Protein AF-A0A6I6S563-F1 (afdb_monomer_lite)

Structure (mmCIF, N/CA/C/O backbone):
data_AF-A0A6I6S563-F1
#
_entry.id   AF-A0A6I6S563-F1
#
loop_
_atom_site.group_PDB
_atom_site.id
_atom_site.type_symbol
_atom_site.label_atom_id
_atom_site.label_alt_id
_atom_site.label_comp_id
_atom_site.label_asym_id
_atom_site.label_entity_id
_atom_site.label_seq_id
_atom_site.pdbx_PDB_ins_code
_atom_site.Cartn_x
_atom_site.Cartn_y
_atom_site.Cartn_z
_atom_site.occupancy
_atom_site.B_iso_or_equiv
_atom_site.auth_seq_id
_atom_site.auth_comp_id
_atom_site.auth_asym_id
_atom_site.auth_atom_id
_atom_site.pdbx_PDB_model_num
ATOM 1 N N . MET A 1 1 ? -3.471 -9.123 -10.150 1.00 72.50 1 MET A N 1
ATOM 2 C CA . MET A 1 1 ? -2.716 -8.516 -9.034 1.00 72.50 1 MET A CA 1
ATOM 3 C C . MET A 1 1 ? -1.828 -9.600 -8.449 1.00 72.50 1 MET A C 1
ATOM 5 O O . MET A 1 1 ? -2.396 -10.648 -8.137 1.00 72.50 1 MET A O 1
ATOM 9 N N . PRO A 1 2 ? -0.505 -9.374 -8.362 1.00 87.56 2 PRO A N 1
ATOM 10 C CA . PRO A 1 2 ? 0.449 -10.317 -7.776 1.00 87.56 2 PRO A CA 1
ATOM 11 C C . PRO A 1 2 ? 0.081 -10.730 -6.347 1.00 87.56 2 PRO A C 1
ATOM 13 O O . PRO A 1 2 ? -0.573 -9.969 -5.623 1.00 87.56 2 PRO A O 1
ATOM 16 N N . ASP A 1 3 ? 0.487 -11.932 -5.936 1.00 89.25 3 ASP A N 1
ATOM 17 C CA . ASP A 1 3 ? 0.096 -12.500 -4.641 1.00 89.25 3 ASP A CA 1
ATOM 18 C C . ASP A 1 3 ? 0.677 -11.725 -3.449 1.00 89.25 3 ASP A C 1
ATOM 20 O O . ASP A 1 3 ? -0.015 -11.582 -2.439 1.00 89.25 3 ASP A O 1
ATOM 24 N N . TYR A 1 4 ? 1.876 -11.146 -3.568 1.00 90.19 4 TYR A N 1
ATOM 25 C CA . TYR A 1 4 ? 2.466 -10.299 -2.524 1.00 90.19 4 TYR A CA 1
ATOM 26 C C . TYR A 1 4 ? 1.609 -9.051 -2.233 1.00 90.19 4 TYR A C 1
ATOM 28 O O . TYR A 1 4 ? 1.333 -8.743 -1.074 1.00 90.19 4 TYR A O 1
ATOM 36 N N . LEU A 1 5 ? 1.064 -8.390 -3.264 1.00 91.56 5 LEU A N 1
ATOM 37 C CA . LEU A 1 5 ? 0.137 -7.260 -3.090 1.00 91.56 5 LEU A CA 1
ATOM 38 C C . LEU A 1 5 ? -1.215 -7.704 -2.533 1.00 91.56 5 LEU A C 1
ATOM 40 O O . LEU A 1 5 ? -1.842 -6.971 -1.769 1.00 91.56 5 LEU A O 1
ATOM 44 N N . ARG A 1 6 ? -1.678 -8.910 -2.887 1.00 92.12 6 ARG A N 1
ATOM 45 C CA . ARG A 1 6 ? -2.908 -9.471 -2.311 1.00 92.12 6 ARG A CA 1
ATOM 46 C C . ARG A 1 6 ? -2.748 -9.713 -0.816 1.00 92.12 6 ARG A C 1
ATOM 48 O O . ARG A 1 6 ? -3.638 -9.335 -0.060 1.00 92.12 6 ARG A O 1
ATOM 55 N N . LYS A 1 7 ? -1.629 -10.309 -0.396 1.00 92.38 7 LYS A N 1
ATOM 56 C CA . LYS A 1 7 ? -1.312 -10.542 1.019 1.00 92.38 7 LYS A CA 1
ATOM 57 C C . LYS A 1 7 ? -1.230 -9.222 1.785 1.00 92.38 7 LYS A C 1
ATOM 59 O O . LYS A 1 7 ? -1.939 -9.077 2.777 1.00 92.38 7 LYS A O 1
ATOM 64 N N . ALA A 1 8 ? -0.475 -8.247 1.275 1.00 91.81 8 ALA A N 1
ATOM 65 C CA . ALA A 1 8 ? -0.356 -6.925 1.892 1.00 91.81 8 ALA A CA 1
ATOM 66 C C . ALA A 1 8 ? -1.716 -6.217 2.022 1.00 91.81 8 ALA A C 1
ATOM 68 O O . ALA A 1 8 ? -2.034 -5.667 3.072 1.00 91.81 8 ALA A O 1
ATOM 69 N N . PHE A 1 9 ? -2.569 -6.288 0.992 1.00 92.44 9 PHE A N 1
ATOM 70 C CA . PHE A 1 9 ? -3.919 -5.725 1.058 1.00 92.44 9 PHE A CA 1
ATOM 71 C C . PHE A 1 9 ? -4.778 -6.393 2.138 1.00 92.44 9 PHE A C 1
ATOM 73 O O . PHE A 1 9 ? -5.422 -5.699 2.919 1.00 92.44 9 PHE A O 1
ATOM 80 N N . VAL A 1 10 ? -4.785 -7.727 2.205 1.00 92.25 10 VAL A N 1
ATOM 81 C CA . VAL A 1 10 ? -5.568 -8.472 3.208 1.00 92.25 10 VAL A CA 1
ATOM 82 C C . VAL A 1 10 ? -5.074 -8.197 4.630 1.00 92.25 10 VAL A C 1
ATOM 84 O O . VAL A 1 10 ? -5.887 -8.158 5.548 1.00 92.25 10 VAL A O 1
ATOM 87 N N . GLN A 1 11 ? -3.771 -7.981 4.817 1.00 89.38 11 GLN A N 1
ATOM 88 C CA . GLN A 1 11 ? -3.201 -7.586 6.108 1.00 89.38 11 GLN A CA 1
ATOM 89 C C . GLN A 1 11 ? -3.592 -6.156 6.499 1.00 89.38 11 GLN A C 1
ATOM 91 O O . GLN A 1 11 ? -3.906 -5.907 7.658 1.00 89.38 11 GLN A O 1
ATOM 96 N N . ALA A 1 12 ? -3.597 -5.229 5.538 1.00 90.19 12 ALA A N 1
ATOM 97 C CA . ALA A 1 12 ? -3.845 -3.818 5.804 1.00 90.19 12 ALA A CA 1
ATOM 98 C C . ALA A 1 12 ? -5.336 -3.476 5.969 1.00 90.19 12 ALA A C 1
ATOM 100 O O . ALA A 1 12 ? -5.669 -2.509 6.661 1.00 90.19 12 ALA A O 1
ATOM 101 N N . VAL A 1 13 ? -6.229 -4.205 5.285 1.00 91.94 13 VAL A N 1
ATOM 102 C CA . VAL A 1 13 ? -7.637 -3.812 5.129 1.00 91.94 13 VAL A CA 1
ATOM 103 C C . VAL A 1 13 ? -8.350 -3.682 6.485 1.00 91.94 13 VAL A C 1
ATOM 105 O O . VAL A 1 13 ? -8.275 -4.588 7.320 1.00 91.94 13 VAL A O 1
ATOM 108 N N . PRO A 1 14 ? -9.103 -2.589 6.722 1.00 90.81 14 PRO A N 1
ATOM 109 C CA . PRO A 1 14 ? -9.924 -2.473 7.913 1.00 90.81 14 PRO A CA 1
ATOM 110 C C . PRO A 1 14 ? -10.972 -3.588 7.953 1.00 90.81 14 PRO A C 1
ATOM 112 O O . PRO A 1 14 ? -11.545 -3.967 6.928 1.00 90.81 14 PRO A O 1
ATOM 115 N N . LYS A 1 15 ? -11.320 -4.051 9.160 1.00 88.25 15 LYS A N 1
ATOM 116 C CA . LYS A 1 15 ? -12.374 -5.069 9.360 1.00 88.25 15 LYS A CA 1
ATOM 117 C C . LYS A 1 15 ? -13.719 -4.667 8.746 1.00 88.25 15 LYS A C 1
ATOM 119 O O . LYS A 1 15 ? -14.533 -5.529 8.423 1.00 88.25 15 LYS A O 1
ATOM 124 N N . ARG A 1 16 ? -13.979 -3.362 8.636 1.00 87.94 16 ARG A N 1
ATOM 125 C CA . ARG A 1 16 ? -15.183 -2.791 8.026 1.00 87.94 16 ARG A CA 1
ATOM 126 C C . ARG A 1 16 ? -14.792 -1.678 7.066 1.00 87.94 16 ARG A C 1
ATOM 128 O O . ARG A 1 16 ? -14.909 -0.507 7.401 1.00 87.94 16 ARG A O 1
ATOM 135 N N . MET A 1 17 ? -14.342 -2.064 5.877 1.00 93.19 17 MET A N 1
ATOM 136 C CA . MET A 1 17 ? -14.034 -1.099 4.830 1.00 93.19 17 MET A CA 1
ATOM 137 C C . MET A 1 17 ? -15.309 -0.633 4.118 1.00 93.19 17 MET A C 1
ATOM 139 O O . MET A 1 17 ? -16.064 -1.457 3.591 1.00 93.19 17 MET A O 1
ATOM 143 N N . SER A 1 18 ? -15.560 0.677 4.065 1.00 94.75 18 SER A N 1
ATOM 144 C CA . SER A 1 18 ? -16.710 1.200 3.322 1.00 94.75 18 SER A CA 1
ATOM 145 C C . SER A 1 18 ? -16.481 1.160 1.809 1.00 94.75 18 SER A C 1
ATOM 147 O O . SER A 1 18 ? -15.354 1.140 1.304 1.00 94.75 18 SER A O 1
ATOM 149 N N . LYS A 1 19 ? -17.579 1.219 1.042 1.00 94.38 19 LYS A N 1
ATOM 150 C CA . LYS A 1 19 ? -17.512 1.345 -0.423 1.00 94.38 19 LYS A CA 1
ATOM 151 C C . LYS A 1 19 ? -16.738 2.600 -0.846 1.00 94.38 19 LYS A C 1
ATOM 153 O O . LYS A 1 19 ? -16.016 2.544 -1.836 1.00 94.38 19 LYS A O 1
ATOM 158 N N . ARG A 1 20 ? -16.873 3.708 -0.103 1.00 93.69 20 ARG A N 1
ATOM 159 C CA . ARG A 1 20 ? -16.161 4.966 -0.380 1.00 93.69 20 ARG A CA 1
ATOM 160 C C . ARG A 1 20 ? -14.655 4.778 -0.222 1.00 93.69 20 ARG A C 1
ATOM 162 O O . ARG A 1 20 ? -13.928 5.065 -1.164 1.00 93.69 20 ARG A O 1
ATOM 169 N N . THR A 1 21 ? -14.207 4.208 0.892 1.00 94.25 21 THR A N 1
ATOM 170 C CA . THR A 1 21 ? -12.785 3.915 1.140 1.00 94.25 21 THR A CA 1
ATOM 171 C C . THR A 1 21 ? -12.208 2.983 0.081 1.00 94.25 21 THR A C 1
ATOM 173 O O . THR A 1 21 ? -11.125 3.231 -0.440 1.00 94.25 21 THR A O 1
ATOM 176 N N . GLY A 1 22 ? -12.965 1.964 -0.340 1.00 93.00 22 GLY A N 1
ATOM 177 C CA . GLY A 1 22 ? -12.555 1.091 -1.442 1.00 93.00 22 GLY A CA 1
ATOM 178 C C . GLY A 1 22 ? -12.409 1.815 -2.790 1.00 93.00 22 GLY A C 1
ATOM 179 O O . GLY A 1 22 ? -11.528 1.470 -3.580 1.00 93.00 22 GLY A O 1
ATOM 180 N N . VAL A 1 23 ? -13.249 2.820 -3.068 1.00 93.69 23 VAL A N 1
ATOM 181 C CA . VAL A 1 23 ? -13.133 3.667 -4.269 1.00 93.69 23 VAL A CA 1
ATOM 182 C C . VAL A 1 23 ? -11.915 4.583 -4.170 1.00 93.69 23 VAL A C 1
ATOM 184 O O . VAL A 1 23 ? -11.149 4.635 -5.129 1.00 93.69 23 VAL A O 1
ATOM 187 N N . LEU A 1 24 ? -11.703 5.229 -3.019 1.00 93.38 24 LEU A N 1
ATOM 188 C CA . LEU A 1 24 ? -10.536 6.080 -2.762 1.00 93.38 24 LEU A CA 1
ATOM 189 C C . LEU A 1 24 ? -9.232 5.296 -2.923 1.00 93.38 24 LEU A C 1
ATOM 191 O O . LEU A 1 24 ? -8.354 5.720 -3.668 1.00 93.38 24 LEU A O 1
ATOM 195 N N . LEU A 1 25 ? -9.142 4.104 -2.322 1.00 94.12 25 LEU A N 1
ATOM 196 C CA . LEU A 1 25 ? -7.976 3.233 -2.456 1.00 94.12 25 LEU A CA 1
ATOM 197 C C . LEU A 1 25 ? -7.719 2.893 -3.923 1.00 94.12 25 LEU A C 1
ATOM 199 O O . LEU A 1 25 ? -6.615 3.071 -4.423 1.00 94.12 25 LEU A O 1
ATOM 203 N N . ARG A 1 26 ? -8.744 2.428 -4.644 1.00 91.62 26 ARG A N 1
ATOM 204 C CA . ARG A 1 26 ? -8.593 2.063 -6.058 1.00 91.62 26 ARG A CA 1
ATOM 205 C C . ARG A 1 26 ? -8.183 3.255 -6.922 1.00 91.62 26 ARG A C 1
ATOM 207 O O . ARG A 1 26 ? -7.388 3.071 -7.839 1.00 91.62 26 ARG A O 1
ATOM 214 N N . GLY A 1 27 ? -8.747 4.433 -6.662 1.00 90.62 27 GLY A N 1
ATOM 215 C CA . GLY A 1 27 ? -8.388 5.674 -7.343 1.00 90.62 27 GLY A CA 1
ATOM 216 C C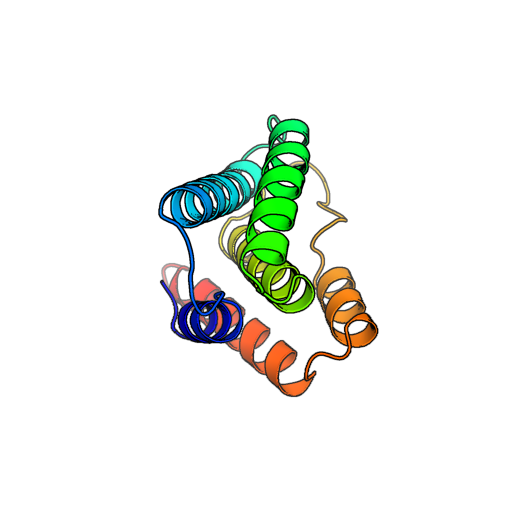 . GLY A 1 27 ? -6.923 6.018 -7.108 1.00 90.62 27 GLY A C 1
ATOM 217 O O . GLY A 1 27 ? -6.164 6.128 -8.066 1.00 90.62 27 GLY A O 1
ATOM 218 N N . HIS A 1 28 ? -6.508 6.053 -5.844 1.00 91.06 28 HIS A N 1
ATOM 219 C CA . HIS A 1 28 ? -5.138 6.364 -5.456 1.00 91.06 28 HIS A CA 1
ATOM 220 C C . HIS A 1 28 ? -4.120 5.370 -6.040 1.00 91.06 28 HIS A C 1
ATOM 222 O O . HIS A 1 28 ? -3.150 5.780 -6.669 1.00 91.06 28 HIS A O 1
ATOM 228 N N . LEU A 1 29 ? -4.373 4.058 -5.951 1.00 89.81 29 LEU A N 1
ATOM 229 C CA . LEU A 1 29 ? -3.473 3.049 -6.528 1.00 89.81 29 LEU A CA 1
ATOM 230 C C . LEU A 1 29 ? -3.334 3.173 -8.054 1.00 89.81 29 LEU A C 1
ATOM 232 O O . LEU A 1 29 ? -2.274 2.879 -8.598 1.00 89.81 29 LEU A O 1
ATOM 236 N N . ARG A 1 30 ? -4.388 3.604 -8.760 1.00 87.75 30 ARG A N 1
ATOM 237 C CA . ARG A 1 30 ? -4.308 3.876 -10.204 1.00 87.75 30 ARG A CA 1
ATOM 238 C C . ARG A 1 30 ? -3.504 5.132 -10.503 1.00 87.75 30 ARG A C 1
ATOM 240 O O . ARG A 1 30 ? -2.741 5.112 -11.462 1.00 87.75 30 ARG A O 1
ATOM 247 N N . LEU A 1 31 ? -3.667 6.181 -9.697 1.00 85.94 31 LEU A N 1
ATOM 248 C CA . LEU A 1 31 ? -2.888 7.408 -9.834 1.00 85.94 31 LEU A CA 1
ATOM 249 C C . LEU A 1 31 ? -1.393 7.127 -9.669 1.00 85.94 31 LEU A C 1
ATOM 251 O O . LEU A 1 31 ? -0.633 7.570 -10.512 1.00 85.94 31 LEU A O 1
ATOM 255 N N . LEU A 1 32 ? -0.988 6.297 -8.699 1.00 85.12 32 LEU A N 1
ATOM 256 C CA . LEU A 1 32 ? 0.419 5.894 -8.523 1.00 85.12 32 LEU A CA 1
ATOM 257 C C . LEU A 1 32 ? 1.012 5.201 -9.760 1.00 85.12 32 LEU A C 1
ATOM 259 O O . LEU A 1 32 ? 2.157 5.438 -10.132 1.00 85.12 32 LEU A O 1
ATOM 263 N N . VAL A 1 33 ? 0.233 4.331 -10.409 1.00 83.81 33 VAL A N 1
ATOM 264 C CA . VAL A 1 33 ? 0.668 3.642 -11.637 1.00 83.81 33 VAL A CA 1
ATOM 265 C C . VAL A 1 33 ? 0.704 4.596 -12.833 1.00 83.81 33 VAL A C 1
ATOM 267 O O . VAL A 1 33 ? 1.486 4.401 -13.758 1.00 83.81 33 VAL A O 1
ATOM 270 N N . TYR A 1 34 ? -0.157 5.613 -12.848 1.00 82.75 34 TYR A N 1
ATOM 271 C CA . TYR A 1 34 ? -0.159 6.629 -13.895 1.00 82.75 34 TYR A CA 1
ATOM 272 C C . TYR A 1 34 ? 0.997 7.619 -13.723 1.00 82.75 34 TYR A C 1
ATOM 274 O O . TYR A 1 34 ? 1.706 7.901 -14.686 1.00 82.75 34 TYR A O 1
ATOM 282 N N . SER A 1 35 ? 1.235 8.091 -12.498 1.00 77.25 35 SER A N 1
ATOM 283 C CA . SER A 1 35 ? 2.320 9.016 -12.171 1.00 77.25 35 SER A CA 1
ATOM 284 C C . SER A 1 35 ? 3.695 8.382 -12.370 1.00 77.25 35 SER A C 1
ATOM 286 O O . SER A 1 35 ? 4.639 9.076 -12.724 1.00 77.25 35 SER A O 1
ATOM 288 N N . SER A 1 36 ? 3.826 7.054 -12.255 1.00 74.25 36 SER A N 1
ATOM 289 C CA . SER A 1 36 ? 5.077 6.374 -12.626 1.00 74.25 36 SER A CA 1
ATOM 290 C C . SER A 1 36 ? 5.399 6.464 -14.127 1.00 74.25 36 SER A C 1
ATOM 292 O O . SER A 1 36 ? 6.502 6.120 -14.541 1.00 74.25 36 SER A O 1
ATOM 294 N N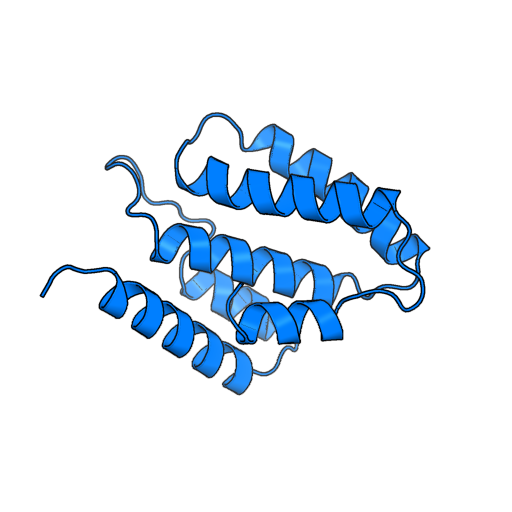 . ARG A 1 37 ? 4.450 6.927 -14.952 1.00 74.75 37 ARG A N 1
ATOM 295 C CA . ARG A 1 37 ? 4.590 7.103 -16.405 1.00 74.75 37 ARG A CA 1
ATOM 296 C C . ARG A 1 37 ? 4.554 8.573 -16.846 1.00 74.75 37 ARG A C 1
ATOM 298 O O . ARG A 1 37 ? 4.747 8.834 -18.031 1.00 74.75 37 ARG A O 1
ATOM 305 N N . SER A 1 38 ? 4.259 9.517 -15.946 1.00 66.94 38 SER A N 1
ATOM 306 C CA . SER A 1 38 ? 4.064 10.941 -16.258 1.00 66.94 38 SER A CA 1
ATOM 307 C C . SER A 1 38 ? 4.285 11.822 -15.022 1.00 66.94 38 SER A C 1
ATOM 309 O O . SER A 1 38 ? 3.739 11.548 -13.957 1.00 66.94 38 SER A O 1
ATOM 311 N N . THR A 1 39 ? 5.041 12.912 -15.172 1.00 61.88 39 THR A N 1
ATOM 312 C CA . THR A 1 39 ? 5.375 13.869 -14.100 1.00 61.88 39 THR A CA 1
ATOM 313 C C . THR A 1 39 ? 4.258 14.867 -13.764 1.00 61.88 39 THR A C 1
ATOM 315 O O . THR A 1 39 ? 4.364 15.589 -12.779 1.00 61.88 39 THR A O 1
ATOM 318 N N . ASP A 1 40 ? 3.163 14.891 -14.529 1.00 58.47 40 ASP A N 1
ATOM 319 C CA . ASP A 1 40 ? 2.168 15.978 -14.507 1.00 58.47 40 ASP A CA 1
ATOM 320 C C . ASP A 1 40 ? 1.180 15.943 -13.317 1.00 58.47 40 ASP A C 1
ATOM 322 O O . ASP A 1 40 ? 0.367 16.848 -13.167 1.00 58.47 40 ASP A O 1
ATOM 326 N N . SER A 1 41 ? 1.207 14.909 -12.461 1.00 58.44 41 SER A N 1
ATOM 327 C CA . SER A 1 41 ? 0.078 14.601 -11.554 1.00 58.44 41 SER A CA 1
ATOM 328 C C . SER A 1 41 ? 0.434 14.399 -10.072 1.00 58.44 41 SER A C 1
ATOM 330 O O . SER A 1 41 ? -0.361 13.824 -9.333 1.00 58.44 41 SER A O 1
ATOM 332 N N . LEU A 1 42 ? 1.608 14.835 -9.600 1.00 62.12 42 LEU A N 1
ATOM 333 C CA . LEU A 1 42 ? 2.057 14.545 -8.224 1.00 62.12 42 LEU A CA 1
ATOM 334 C C . LEU A 1 42 ? 1.209 15.225 -7.129 1.00 62.12 42 LEU A C 1
ATOM 336 O O . LEU A 1 42 ? 0.969 14.619 -6.087 1.00 62.12 42 LEU A O 1
ATOM 340 N N . LEU A 1 43 ? 0.692 16.434 -7.374 1.00 61.00 43 LEU A N 1
ATOM 341 C CA . LEU A 1 43 ? -0.123 17.170 -6.392 1.00 61.00 43 LEU A CA 1
ATOM 342 C C . LEU A 1 43 ? -1.467 16.477 -6.099 1.00 61.00 43 LEU A C 1
ATOM 344 O O . LEU A 1 43 ? -1.896 16.419 -4.948 1.00 61.00 43 LEU A O 1
ATOM 348 N N . ASP A 1 44 ? -2.082 15.861 -7.112 1.00 71.31 44 ASP A N 1
ATOM 349 C CA . ASP A 1 44 ? -3.346 15.127 -6.956 1.00 71.31 44 ASP A CA 1
ATOM 350 C C . ASP A 1 44 ? -3.171 13.825 -6.151 1.00 71.31 44 ASP A C 1
ATOM 352 O O . ASP A 1 44 ? -4.119 13.311 -5.550 1.00 71.31 44 ASP A O 1
ATOM 356 N N . VAL A 1 45 ? -1.954 13.266 -6.128 1.00 77.50 45 VAL A N 1
ATOM 357 C CA . VAL A 1 45 ? -1.642 12.009 -5.431 1.00 77.50 45 VAL A CA 1
ATOM 358 C C . VAL A 1 45 ? -1.614 12.215 -3.917 1.00 77.50 45 VAL A C 1
ATOM 360 O O . VAL A 1 45 ? -2.156 11.379 -3.187 1.00 77.50 45 VAL A O 1
ATOM 363 N N . GLU A 1 46 ? -1.019 13.311 -3.440 1.00 81.06 46 GLU A N 1
ATOM 364 C CA . GLU A 1 46 ? -0.902 13.604 -2.007 1.00 81.06 46 GLU A C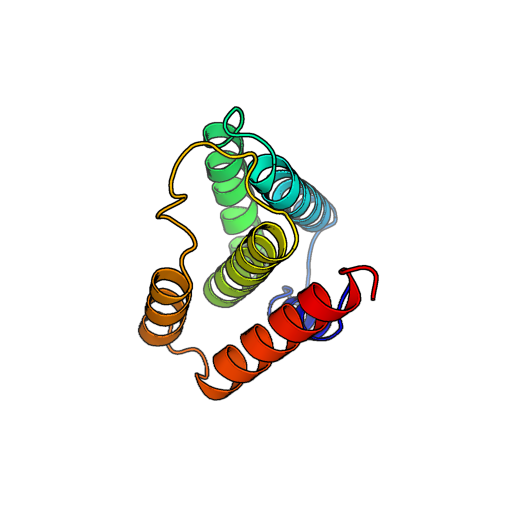A 1
ATOM 365 C C . GLU A 1 46 ? -2.253 13.942 -1.369 1.00 81.06 46 GLU A C 1
ATOM 367 O O . GLU A 1 46 ? -2.585 13.409 -0.305 1.00 81.06 46 GLU A O 1
ATOM 372 N N . GLU A 1 47 ? -3.067 14.767 -2.034 1.00 82.69 47 GLU A N 1
ATOM 373 C CA . GLU A 1 47 ? -4.399 15.130 -1.541 1.00 82.69 47 GLU A CA 1
ATOM 374 C C . GLU A 1 47 ? -5.322 13.901 -1.489 1.00 82.69 47 GLU A C 1
ATOM 376 O O . GLU A 1 47 ? -5.946 13.622 -0.457 1.00 82.69 47 GLU A O 1
ATOM 381 N N . ALA A 1 48 ? -5.319 13.083 -2.549 1.00 85.12 48 ALA A N 1
ATOM 382 C CA . ALA A 1 48 ? -6.064 11.826 -2.579 1.00 85.12 48 ALA A CA 1
ATOM 383 C C . ALA A 1 48 ? -5.594 10.843 -1.492 1.00 85.12 48 ALA A C 1
ATOM 385 O O . ALA A 1 48 ? -6.405 10.108 -0.914 1.00 85.12 48 ALA A O 1
ATOM 386 N N . PHE A 1 49 ? -4.292 10.823 -1.186 1.00 91.06 49 PHE A N 1
ATOM 387 C CA . PHE A 1 49 ? -3.760 9.988 -0.114 1.00 91.06 49 PHE A CA 1
ATOM 388 C C . PHE A 1 49 ? -4.205 10.467 1.269 1.00 91.06 49 PHE A C 1
ATOM 390 O O . PHE A 1 49 ? -4.539 9.645 2.126 1.00 91.06 49 PHE A O 1
ATOM 397 N N . ALA A 1 50 ? -4.240 11.780 1.499 1.00 91.50 50 ALA A N 1
ATOM 398 C CA . ALA A 1 50 ? -4.682 12.349 2.765 1.00 91.50 50 ALA A CA 1
ATOM 399 C C . ALA A 1 50 ? -6.145 11.988 3.070 1.00 91.50 50 ALA A C 1
ATOM 401 O O . ALA A 1 50 ? -6.441 11.548 4.189 1.00 91.50 50 ALA A O 1
ATOM 402 N N . GLU A 1 51 ? -7.038 12.090 2.076 1.00 92.94 51 GLU A N 1
ATOM 403 C CA . GLU A 1 51 ? -8.438 11.669 2.218 1.00 92.94 51 GLU A CA 1
ATOM 404 C C . GLU A 1 51 ? -8.538 10.163 2.505 1.00 92.94 51 GLU A C 1
ATOM 406 O O . GLU A 1 51 ? -9.192 9.752 3.470 1.00 92.94 51 GLU A O 1
ATOM 411 N N . LEU A 1 52 ? -7.837 9.331 1.725 1.00 95.19 52 LEU A N 1
ATOM 412 C CA . LEU A 1 52 ? -7.808 7.881 1.922 1.00 95.19 52 LEU A CA 1
ATOM 413 C C . LEU A 1 52 ? -7.337 7.508 3.332 1.00 95.19 52 LEU A C 1
ATOM 415 O O . LEU A 1 52 ? -7.987 6.709 4.004 1.00 95.19 52 LEU A O 1
ATOM 419 N N . ARG A 1 53 ? -6.233 8.099 3.799 1.00 95.12 53 ARG A N 1
ATOM 420 C CA . ARG A 1 53 ? -5.656 7.825 5.120 1.00 95.12 53 ARG A CA 1
ATOM 421 C C . ARG A 1 53 ? -6.623 8.181 6.247 1.00 95.12 53 ARG A C 1
ATOM 423 O O . ARG A 1 53 ? -6.734 7.420 7.207 1.00 95.12 53 ARG A O 1
ATOM 430 N N . SER A 1 54 ? -7.332 9.304 6.121 1.00 94.62 54 SER A N 1
ATOM 431 C CA . SER A 1 54 ? -8.345 9.732 7.092 1.00 94.62 54 SER A CA 1
ATOM 432 C C . SER A 1 54 ? -9.487 8.715 7.197 1.00 94.62 54 SER A C 1
ATOM 434 O O . SER A 1 54 ? -9.801 8.233 8.287 1.00 94.62 54 SER A O 1
ATOM 436 N N . HIS A 1 55 ? -10.046 8.303 6.055 1.00 95.19 55 HIS A N 1
ATOM 437 C CA . HIS A 1 55 ? -11.102 7.292 6.004 1.00 95.19 55 HIS A CA 1
ATOM 438 C C . HIS A 1 55 ? -10.637 5.923 6.518 1.00 95.19 55 HIS A C 1
ATOM 440 O O . HIS A 1 55 ? -11.362 5.260 7.258 1.00 95.19 55 HIS A O 1
ATOM 446 N N . TRP A 1 56 ? -9.416 5.520 6.171 1.00 96.00 56 TRP A N 1
ATOM 447 C CA . TRP A 1 56 ? -8.826 4.260 6.615 1.00 96.00 56 TRP A CA 1
ATOM 448 C C . TRP A 1 56 ? -8.699 4.190 8.137 1.00 96.00 56 TRP A C 1
ATOM 450 O O . TRP A 1 56 ? -9.121 3.210 8.751 1.00 96.00 56 TRP A O 1
ATOM 460 N N . ALA A 1 57 ? -8.172 5.255 8.748 1.00 94.25 57 ALA A N 1
ATOM 461 C CA . ALA A 1 57 ? -8.046 5.363 10.197 1.00 94.25 57 ALA A CA 1
ATOM 462 C C . ALA A 1 57 ? -9.420 5.388 10.886 1.00 94.25 57 ALA A C 1
ATOM 464 O O . ALA A 1 57 ? -9.618 4.700 11.888 1.00 94.25 57 ALA A O 1
ATOM 465 N N . ALA A 1 58 ? -10.392 6.119 10.326 1.00 94.31 58 ALA A N 1
ATOM 466 C CA . ALA A 1 58 ? -11.758 6.179 10.851 1.00 94.31 58 ALA A CA 1
ATOM 467 C C . ALA A 1 58 ? -12.472 4.812 10.833 1.00 94.31 58 ALA A C 1
ATOM 469 O O . ALA A 1 58 ? -13.325 4.541 11.677 1.00 94.31 58 ALA A O 1
ATOM 470 N N . GLU A 1 59 ? -12.103 3.931 9.903 1.00 95.00 59 GLU A N 1
ATOM 471 C CA . GLU A 1 59 ? -12.613 2.558 9.798 1.00 95.00 59 GLU A CA 1
ATOM 472 C C . GLU A 1 59 ? -11.827 1.547 10.658 1.00 95.00 59 GLU A C 1
ATOM 474 O O . GLU A 1 59 ? -12.108 0.345 10.630 1.00 95.00 59 GLU A O 1
ATOM 479 N N . GLY A 1 60 ? -10.866 2.027 11.455 1.00 92.12 60 GLY A N 1
ATOM 480 C CA . GLY A 1 60 ? -10.033 1.213 12.341 1.00 92.12 60 GLY A CA 1
ATOM 481 C C . GLY A 1 60 ? -8.898 0.478 11.626 1.00 92.12 60 GLY A C 1
ATOM 482 O O . GLY A 1 60 ? -8.380 -0.502 12.160 1.00 92.12 60 GLY A O 1
ATOM 483 N N . GLY A 1 61 ? -8.537 0.906 10.415 1.00 92.38 61 GLY A N 1
ATOM 484 C CA . GLY A 1 61 ? -7.387 0.389 9.686 1.00 92.38 61 GLY A CA 1
ATOM 485 C C . GLY A 1 61 ? -6.070 0.962 10.204 1.00 92.38 61 GLY A C 1
ATOM 486 O O . GLY A 1 61 ? -5.983 2.133 10.578 1.00 92.38 61 GLY A O 1
ATOM 487 N N . ASN A 1 62 ? -5.019 0.145 10.177 1.00 92.69 62 ASN A N 1
ATOM 488 C CA . ASN A 1 62 ? -3.668 0.597 10.483 1.00 92.69 62 ASN A CA 1
ATOM 489 C C . ASN A 1 62 ? -3.124 1.440 9.319 1.00 92.69 62 ASN A C 1
ATOM 491 O O . ASN A 1 62 ? -3.017 0.967 8.185 1.00 92.69 62 ASN A O 1
ATOM 495 N N . THR A 1 63 ? -2.772 2.698 9.589 1.00 92.25 63 THR A N 1
ATOM 496 C CA . THR A 1 63 ? -2.226 3.604 8.571 1.00 92.25 63 THR A CA 1
ATOM 497 C C . THR A 1 63 ? -0.798 3.248 8.158 1.00 92.25 63 THR A C 1
ATOM 499 O O . THR A 1 63 ? -0.406 3.589 7.047 1.00 92.25 63 THR A O 1
ATOM 502 N N . GLY A 1 64 ? -0.029 2.561 9.010 1.00 92.00 64 GLY A N 1
ATOM 503 C CA . GLY A 1 64 ? 1.287 2.022 8.656 1.00 92.00 64 GLY A CA 1
ATOM 504 C C . GLY A 1 64 ? 1.177 0.931 7.592 1.00 92.00 64 GLY A C 1
ATOM 505 O O . GLY A 1 64 ? 1.854 0.993 6.570 1.00 92.00 64 GLY A O 1
ATOM 506 N N . ASP A 1 65 ? 0.225 0.011 7.755 1.00 92.44 65 ASP A N 1
ATOM 507 C CA . ASP A 1 65 ? -0.013 -1.053 6.771 1.00 92.44 65 ASP A CA 1
ATOM 508 C C . ASP A 1 65 ? -0.577 -0.501 5.449 1.00 92.44 65 ASP A C 1
ATOM 510 O O . ASP A 1 65 ? -0.233 -0.985 4.368 1.00 92.44 65 ASP A O 1
ATOM 514 N N . LEU A 1 66 ? -1.384 0.567 5.507 1.00 94.50 66 LEU A N 1
ATOM 515 C CA . LEU A 1 66 ? -1.799 1.312 4.313 1.00 94.50 66 LEU A CA 1
ATOM 516 C C . LEU A 1 66 ? -0.598 1.943 3.591 1.00 94.50 66 LEU A C 1
ATOM 518 O O . LEU A 1 66 ? -0.486 1.821 2.371 1.00 94.50 66 LEU A O 1
ATOM 522 N N . LEU A 1 67 ? 0.290 2.615 4.330 1.00 92.94 67 LEU A N 1
ATOM 523 C CA . LEU A 1 67 ? 1.501 3.231 3.781 1.00 92.94 67 LEU A CA 1
ATOM 524 C C . LEU A 1 67 ? 2.404 2.186 3.126 1.00 92.94 67 LEU A C 1
ATOM 526 O O . LEU A 1 67 ? 2.876 2.402 2.011 1.00 92.94 67 LEU A O 1
ATOM 530 N N . LYS A 1 68 ? 2.585 1.034 3.775 1.00 93.44 68 LYS A N 1
ATOM 531 C CA . LYS A 1 68 ? 3.321 -0.104 3.225 1.00 93.44 68 LYS A CA 1
ATOM 532 C C . LYS A 1 68 ? 2.726 -0.569 1.897 1.00 93.44 68 LYS A C 1
ATOM 534 O O . LYS A 1 68 ? 3.453 -0.656 0.910 1.00 93.44 68 LYS A O 1
ATOM 539 N N . LEU A 1 69 ? 1.409 -0.788 1.832 1.00 93.75 69 LEU A N 1
ATOM 540 C CA . LEU A 1 69 ? 0.727 -1.175 0.592 1.00 93.75 69 LEU A CA 1
ATOM 541 C C . LEU A 1 69 ? 0.949 -0.148 -0.531 1.00 93.75 69 LEU A C 1
ATOM 543 O O . LEU A 1 69 ? 1.253 -0.522 -1.663 1.00 93.75 69 LEU A O 1
ATOM 547 N N . VAL A 1 70 ? 0.826 1.143 -0.219 1.00 92.56 70 VAL A N 1
ATOM 548 C CA . VAL A 1 70 ? 1.049 2.242 -1.172 1.00 92.56 70 VAL A CA 1
ATOM 549 C C . VAL A 1 70 ? 2.494 2.265 -1.676 1.00 92.56 70 VAL A C 1
ATOM 551 O O . VAL A 1 70 ? 2.718 2.354 -2.884 1.00 92.56 70 VAL A O 1
ATOM 554 N N . ARG A 1 71 ? 3.477 2.110 -0.782 1.00 90.94 71 ARG A N 1
ATOM 555 C CA . ARG A 1 71 ? 4.904 2.059 -1.136 1.00 90.94 71 ARG A CA 1
ATOM 556 C C . ARG A 1 71 ? 5.237 0.845 -2.003 1.00 90.94 71 ARG A C 1
ATOM 558 O O . ARG A 1 71 ? 5.954 1.005 -2.986 1.00 90.94 71 ARG A O 1
ATOM 565 N N . MET A 1 72 ? 4.662 -0.325 -1.715 1.00 92.88 72 MET A N 1
ATOM 566 C CA . MET A 1 72 ? 4.824 -1.522 -2.552 1.00 92.88 72 MET A CA 1
ATOM 567 C C . MET A 1 72 ? 4.272 -1.309 -3.968 1.00 92.88 72 MET A C 1
ATOM 569 O O . MET A 1 72 ? 4.922 -1.671 -4.947 1.00 92.88 72 MET A O 1
ATOM 573 N N . VAL A 1 73 ? 3.085 -0.706 -4.102 1.00 91.50 73 VAL A N 1
ATOM 574 C CA . VAL A 1 73 ? 2.495 -0.426 -5.423 1.00 91.50 73 VAL A CA 1
ATOM 575 C C . VAL A 1 73 ? 3.317 0.605 -6.191 1.00 91.50 73 VAL A C 1
ATOM 577 O O . VAL A 1 73 ? 3.564 0.396 -7.377 1.00 91.50 73 VAL A O 1
ATOM 580 N N . SER A 1 74 ? 3.760 1.674 -5.526 1.00 88.62 74 SER A N 1
ATOM 581 C CA . SER A 1 74 ? 4.598 2.708 -6.142 1.00 88.62 74 SER A CA 1
ATOM 582 C C . SER A 1 74 ? 5.932 2.135 -6.632 1.00 88.62 74 SER A C 1
ATOM 584 O O . SER A 1 74 ? 6.266 2.298 -7.803 1.00 88.62 74 SER A O 1
ATOM 586 N N . TYR A 1 75 ? 6.635 1.371 -5.787 1.00 89.00 75 TYR A N 1
ATOM 587 C CA . TYR A 1 75 ? 7.896 0.721 -6.153 1.00 89.00 75 TYR A CA 1
ATOM 588 C C . TYR A 1 75 ? 7.718 -0.217 -7.350 1.00 89.00 75 TYR A C 1
ATOM 590 O O . TYR A 1 75 ? 8.377 -0.049 -8.370 1.00 89.00 75 TYR A O 1
ATOM 598 N N . ARG A 1 76 ? 6.745 -1.138 -7.288 1.00 90.06 76 ARG A N 1
ATOM 599 C CA . ARG A 1 76 ? 6.444 -2.050 -8.402 1.00 90.06 76 ARG A CA 1
ATOM 600 C C . ARG A 1 76 ? 6.146 -1.291 -9.697 1.00 90.06 76 ARG A C 1
ATOM 602 O O . ARG A 1 76 ? 6.599 -1.695 -10.763 1.00 90.06 76 ARG A O 1
ATOM 609 N N . ALA A 1 77 ? 5.346 -0.226 -9.628 1.00 87.56 77 ALA A N 1
ATOM 610 C CA . ALA A 1 77 ? 4.980 0.552 -10.807 1.00 87.56 77 ALA A CA 1
ATOM 611 C C . ALA A 1 77 ? 6.192 1.222 -11.465 1.00 87.56 77 ALA A C 1
ATOM 6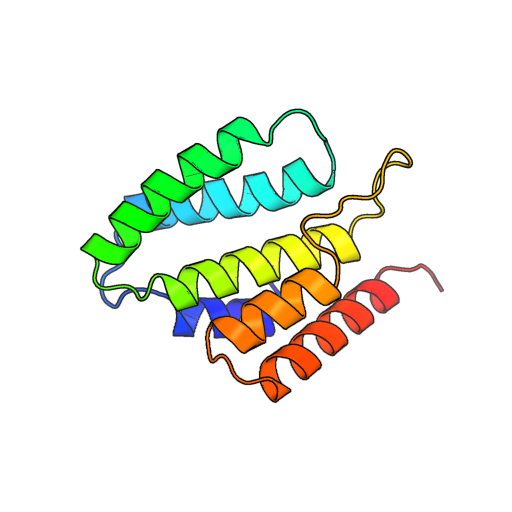13 O O . ALA A 1 77 ? 6.196 1.366 -12.682 1.00 87.56 77 ALA A O 1
ATOM 614 N N . GLN A 1 78 ? 7.205 1.604 -10.690 1.00 84.06 78 GLN A N 1
ATOM 615 C CA . GLN A 1 78 ? 8.439 2.194 -11.207 1.00 84.06 78 GLN A CA 1
ATOM 616 C C . GLN A 1 78 ? 9.437 1.143 -11.692 1.00 84.06 78 GLN A C 1
ATOM 618 O O . GLN A 1 78 ? 10.087 1.353 -12.707 1.00 84.06 78 GLN A O 1
ATOM 623 N N . THR A 1 79 ? 9.531 -0.011 -11.030 1.00 85.50 79 THR A N 1
ATOM 624 C CA . THR A 1 79 ? 10.415 -1.093 -11.486 1.00 85.50 79 THR A CA 1
ATOM 625 C C . THR A 1 79 ? 9.928 -1.707 -12.800 1.00 85.50 79 THR A C 1
ATOM 627 O O . THR A 1 79 ? 10.726 -1.987 -13.689 1.00 85.50 79 THR A O 1
ATOM 630 N N . LEU A 1 80 ? 8.611 -1.883 -12.963 1.00 83.75 80 LEU A N 1
ATOM 631 C CA . LEU A 1 80 ? 8.025 -2.481 -14.172 1.00 83.75 80 LEU A CA 1
ATOM 632 C C . LEU A 1 80 ? 7.789 -1.487 -15.313 1.00 83.75 80 LEU A C 1
ATOM 634 O O . LEU A 1 80 ? 7.475 -1.894 -16.435 1.00 83.75 80 LEU A O 1
ATOM 638 N N . HIS A 1 81 ? 7.854 -0.185 -15.049 1.00 74.25 81 HIS A N 1
ATOM 639 C CA . HIS A 1 81 ? 7.706 0.833 -16.081 1.00 74.25 81 HIS A CA 1
ATOM 640 C C . HIS A 1 81 ? 9.001 1.610 -16.163 1.00 74.25 81 HIS A C 1
ATOM 642 O O . HIS A 1 81 ? 9.324 2.377 -15.266 1.00 74.25 81 HIS A O 1
ATOM 648 N N . THR A 1 82 ? 9.737 1.408 -17.255 1.00 57.28 82 THR A N 1
ATOM 649 C CA . THR A 1 82 ? 10.933 2.194 -17.533 1.00 57.28 82 THR A CA 1
ATOM 650 C C . THR A 1 82 ? 10.546 3.673 -17.473 1.00 57.28 82 THR A C 1
ATOM 652 O O . THR A 1 82 ? 9.633 4.067 -18.210 1.00 57.28 82 THR A O 1
ATOM 655 N N . PRO A 1 83 ? 11.173 4.488 -16.606 1.00 52.41 83 PRO A N 1
ATOM 656 C CA . PRO A 1 83 ? 10.914 5.916 -16.607 1.00 52.41 83 PRO A CA 1
ATOM 657 C C . PRO A 1 83 ? 11.193 6.423 -18.020 1.00 52.41 83 PRO A C 1
ATOM 659 O O . PRO A 1 83 ? 12.243 6.128 -18.600 1.00 52.41 83 PRO A O 1
ATOM 662 N N . VAL A 1 84 ? 10.221 7.125 -18.609 1.00 48.72 84 VAL A N 1
ATOM 663 C CA . VAL A 1 84 ? 10.444 7.858 -19.857 1.00 48.72 84 VAL A CA 1
ATOM 664 C C . VAL A 1 84 ? 11.663 8.729 -19.597 1.00 48.72 84 VAL A C 1
ATOM 666 O O . VAL A 1 84 ? 11.648 9.511 -18.655 1.00 48.72 84 VAL A O 1
ATOM 669 N N . ALA A 1 85 ? 12.734 8.496 -20.355 1.00 46.69 85 ALA A N 1
ATOM 670 C CA . ALA A 1 85 ? 14.080 8.980 -20.087 1.00 46.69 85 ALA A CA 1
ATOM 671 C C . ALA A 1 85 ? 14.121 10.496 -19.843 1.00 46.69 85 ALA A C 1
ATOM 673 O O . ALA A 1 85 ? 14.281 11.262 -20.786 1.00 46.69 85 ALA A O 1
ATOM 674 N N . SER A 1 86 ? 13.945 10.924 -18.596 1.00 45.19 86 SER A N 1
ATOM 675 C CA . SER A 1 86 ? 14.183 12.267 -18.075 1.00 45.19 86 SER A CA 1
ATOM 676 C C . SER A 1 86 ? 13.990 12.208 -16.560 1.00 45.19 86 SER A C 1
ATOM 678 O O . SER A 1 86 ? 12.885 12.012 -16.073 1.00 45.19 86 SER A O 1
ATOM 680 N N . GLU A 1 87 ? 15.105 12.400 -15.861 1.00 46.31 87 GLU A N 1
ATOM 681 C CA . GLU A 1 87 ? 15.247 12.657 -14.423 1.00 46.31 87 GLU A CA 1
ATOM 682 C C . GLU A 1 87 ? 15.258 11.449 -13.458 1.00 46.31 87 GLU A C 1
ATOM 684 O O . GLU A 1 87 ? 14.494 10.492 -13.602 1.00 46.31 87 GLU A O 1
ATOM 689 N N . PRO A 1 88 ? 16.164 11.468 -12.458 1.00 43.53 88 PRO A N 1
ATOM 690 C CA . PRO A 1 88 ? 16.177 10.483 -11.388 1.00 43.53 88 PRO A CA 1
ATOM 691 C C . PRO A 1 88 ? 14.978 10.730 -10.467 1.00 43.53 88 PRO A C 1
ATOM 693 O O . PRO A 1 88 ? 14.932 11.719 -9.742 1.00 43.53 88 PRO A O 1
ATOM 696 N N . ALA A 1 89 ? 14.006 9.820 -10.470 1.00 49.62 89 ALA A N 1
ATOM 697 C CA . ALA A 1 89 ? 12.944 9.813 -9.469 1.00 49.62 89 ALA A CA 1
ATOM 698 C C . ALA A 1 89 ? 13.543 9.444 -8.093 1.00 49.62 89 ALA A C 1
ATOM 700 O O . ALA A 1 89 ? 13.646 8.271 -7.736 1.00 49.62 89 ALA A O 1
ATOM 701 N N . GLU A 1 90 ? 13.990 10.443 -7.326 1.00 48.25 90 GLU A N 1
ATOM 702 C CA . GLU A 1 90 ? 14.628 10.260 -6.010 1.00 48.25 90 GLU A CA 1
ATOM 703 C C . GLU A 1 90 ? 13.699 9.598 -4.967 1.00 48.25 90 GLU A C 1
ATOM 705 O O . GLU A 1 90 ? 14.171 8.906 -4.062 1.00 48.25 90 GLU A O 1
ATOM 710 N N . GLU A 1 91 ? 12.375 9.731 -5.102 1.00 51.16 91 GLU A N 1
ATOM 711 C CA . GLU A 1 91 ? 11.409 9.391 -4.040 1.00 51.16 91 GLU A CA 1
ATOM 712 C C . GLU A 1 91 ? 11.048 7.902 -3.891 1.00 51.16 91 GLU A C 1
ATOM 714 O O . GLU A 1 91 ? 10.353 7.515 -2.943 1.00 51.16 91 GLU A O 1
ATOM 719 N N . ALA A 1 92 ? 11.521 7.045 -4.792 1.00 57.38 92 ALA A N 1
ATOM 720 C CA . ALA A 1 92 ? 11.195 5.616 -4.785 1.00 57.38 92 ALA A CA 1
ATOM 721 C C . ALA A 1 92 ? 12.380 4.724 -5.174 1.00 57.38 92 ALA A C 1
ATOM 723 O O . ALA A 1 92 ? 12.220 3.590 -5.629 1.00 57.38 92 ALA A O 1
ATOM 724 N N . SER A 1 93 ? 13.588 5.217 -4.900 1.00 70.88 93 SER A N 1
ATOM 725 C CA . SER A 1 93 ? 14.784 4.384 -4.911 1.00 70.88 93 SER A CA 1
ATOM 726 C C . SER A 1 93 ? 14.632 3.180 -3.956 1.00 70.88 93 SER A C 1
ATOM 728 O O . SER A 1 93 ? 13.978 3.289 -2.910 1.00 70.88 93 SER A O 1
ATOM 730 N N . PRO A 1 94 ? 15.281 2.036 -4.248 1.00 79.44 94 PRO A N 1
ATOM 731 C CA . PRO A 1 94 ? 15.342 0.898 -3.325 1.00 79.44 94 PRO A CA 1
ATOM 732 C C . PRO A 1 94 ? 15.800 1.291 -1.911 1.00 79.44 94 PRO A C 1
ATOM 734 O O . PRO A 1 94 ? 15.320 0.743 -0.921 1.00 79.44 94 PRO A O 1
ATOM 737 N N . ALA A 1 95 ? 16.684 2.289 -1.807 1.00 84.12 95 ALA A N 1
ATOM 738 C CA . ALA A 1 95 ? 17.162 2.828 -0.538 1.00 84.12 95 ALA A CA 1
ATOM 739 C C . ALA A 1 95 ? 16.052 3.536 0.259 1.00 84.12 95 ALA A C 1
ATOM 741 O O . ALA A 1 95 ? 15.918 3.296 1.460 1.00 84.12 95 ALA A O 1
ATOM 742 N N . ALA A 1 96 ? 15.223 4.354 -0.398 1.00 83.19 96 ALA A N 1
ATOM 743 C CA . ALA A 1 96 ? 14.087 5.019 0.242 1.00 83.19 96 ALA A CA 1
ATOM 744 C C . ALA A 1 96 ? 13.049 4.004 0.750 1.00 83.19 96 ALA A C 1
ATOM 746 O O . ALA A 1 96 ? 12.526 4.149 1.859 1.00 83.19 96 ALA A O 1
ATOM 747 N N . LEU A 1 97 ? 12.790 2.940 -0.021 1.00 87.50 97 LEU A N 1
ATOM 748 C CA . LEU A 1 97 ? 11.902 1.857 0.403 1.00 87.50 97 LEU A CA 1
ATOM 749 C C . LEU A 1 97 ? 12.462 1.114 1.625 1.00 87.50 97 LEU A C 1
ATOM 751 O O . LEU A 1 97 ? 11.732 0.911 2.594 1.00 87.50 97 LEU A O 1
ATOM 755 N N . ALA A 1 98 ? 13.750 0.765 1.612 1.00 88.50 98 ALA A N 1
ATOM 756 C CA . ALA A 1 98 ? 14.408 0.098 2.733 1.00 88.50 98 ALA A CA 1
ATOM 757 C C . ALA A 1 98 ? 14.409 0.957 4.007 1.00 88.50 98 ALA A C 1
ATOM 759 O O . ALA A 1 98 ? 14.111 0.458 5.094 1.00 88.50 98 ALA A O 1
ATOM 760 N N . GLN A 1 99 ? 14.670 2.261 3.880 1.00 87.62 99 GLN A N 1
ATOM 761 C CA . GLN A 1 99 ? 14.624 3.196 5.003 1.00 87.62 99 GLN A CA 1
ATOM 762 C C . GLN A 1 99 ? 13.212 3.314 5.590 1.00 87.62 99 GLN A C 1
ATOM 764 O O . GLN A 1 99 ? 13.044 3.286 6.814 1.00 87.62 99 GLN A O 1
ATOM 769 N N . PHE A 1 100 ? 12.185 3.409 4.741 1.00 89.31 100 PHE A N 1
ATOM 770 C CA . PHE A 1 100 ? 10.789 3.389 5.181 1.00 89.31 100 PHE A CA 1
ATOM 771 C C . PHE A 1 100 ? 10.461 2.096 5.939 1.00 89.31 100 PHE A C 1
ATOM 773 O O . PHE A 1 100 ? 9.877 2.146 7.022 1.00 89.31 100 PHE A O 1
ATOM 780 N N . TRP A 1 101 ? 10.867 0.948 5.398 1.00 91.44 101 TRP A N 1
ATOM 781 C CA . TRP A 1 101 ? 10.571 -0.359 5.979 1.00 91.44 101 TRP A CA 1
ATOM 782 C C . TRP A 1 101 ? 11.189 -0.521 7.368 1.00 91.44 101 TRP A C 1
ATOM 784 O O . TRP A 1 101 ? 10.493 -0.868 8.324 1.00 91.44 101 TRP A O 1
ATOM 794 N N . ALA A 1 102 ? 12.474 -0.173 7.487 1.00 88.06 102 ALA A N 1
ATOM 795 C CA . ALA A 1 102 ? 13.215 -0.227 8.739 1.00 88.06 102 ALA A CA 1
ATOM 796 C C . ALA A 1 102 ? 12.651 0.745 9.789 1.00 88.06 102 ALA A C 1
ATOM 798 O O . ALA A 1 102 ? 12.458 0.366 10.942 1.00 88.06 102 ALA A O 1
ATOM 799 N N . SER A 1 103 ? 12.345 1.989 9.400 1.00 88.94 103 SER A N 1
ATOM 800 C CA . SER A 1 103 ? 11.812 3.004 10.326 1.00 88.94 103 SER A CA 1
ATOM 801 C C . SER A 1 103 ? 10.378 2.728 10.785 1.00 88.94 103 SER A C 1
ATOM 803 O O . SER A 1 103 ? 9.998 3.145 11.877 1.00 88.94 103 SER A O 1
ATOM 805 N N . SER A 1 104 ? 9.598 2.000 9.987 1.00 86.00 104 SER A N 1
ATOM 806 C CA . SER A 1 104 ? 8.212 1.639 10.306 1.00 86.00 104 SER A CA 1
ATOM 807 C C . SER A 1 104 ? 8.095 0.346 11.122 1.00 86.00 104 SER A C 1
ATOM 809 O O . SER A 1 104 ? 6.992 -0.024 11.520 1.00 86.00 104 SER A O 1
ATOM 811 N N . GLY A 1 105 ? 9.214 -0.342 11.385 1.00 85.88 105 GLY A N 1
ATOM 812 C CA . GLY A 1 105 ? 9.237 -1.602 12.134 1.00 85.88 105 GLY A CA 1
ATOM 813 C C . GLY A 1 105 ? 8.629 -2.784 11.375 1.00 85.88 105 GLY A C 1
ATOM 814 O O . GLY A 1 105 ? 8.143 -3.724 12.002 1.00 85.88 105 GLY A O 1
ATOM 815 N N . HIS A 1 106 ? 8.615 -2.729 10.041 1.00 89.06 106 HIS A N 1
ATOM 816 C CA . HIS A 1 106 ? 8.170 -3.841 9.206 1.00 89.06 106 HIS A CA 1
ATOM 817 C C . HIS A 1 106 ? 9.282 -4.888 9.047 1.00 89.06 106 HIS A C 1
ATOM 819 O O . HIS A 1 106 ? 10.469 -4.579 9.152 1.00 89.06 106 HIS A O 1
ATOM 825 N N . ASP A 1 107 ? 8.887 -6.132 8.782 1.00 89.06 107 ASP A N 1
ATOM 826 C CA . ASP A 1 107 ? 9.806 -7.263 8.662 1.00 89.06 107 ASP A CA 1
ATOM 827 C C . ASP A 1 107 ? 10.727 -7.112 7.439 1.00 89.06 107 ASP A C 1
ATOM 829 O O . ASP A 1 107 ? 10.261 -6.977 6.308 1.00 89.06 107 ASP A O 1
ATOM 833 N N . ILE A 1 108 ? 12.040 -7.129 7.660 1.00 87.50 108 ILE A N 1
ATOM 834 C CA . ILE A 1 108 ? 13.040 -6.964 6.601 1.00 87.50 108 ILE A CA 1
ATOM 835 C C . ILE A 1 108 ? 13.079 -8.180 5.670 1.00 87.50 108 ILE A C 1
ATOM 837 O O . ILE A 1 108 ? 13.293 -8.004 4.470 1.00 87.50 108 ILE A O 1
ATOM 841 N N . ASP A 1 109 ? 12.777 -9.382 6.165 1.00 90.00 109 ASP A N 1
ATOM 842 C CA . ASP A 1 109 ? 12.703 -10.578 5.318 1.00 90.00 109 ASP A CA 1
ATOM 843 C C . ASP A 1 109 ? 11.524 -10.474 4.335 1.00 90.00 109 ASP A C 1
ATOM 845 O O . ASP A 1 109 ? 11.603 -10.901 3.175 1.00 90.00 109 ASP A O 1
ATOM 849 N N . GLU A 1 110 ? 10.438 -9.823 4.762 1.00 90.06 110 GLU A N 1
ATOM 850 C CA . GLU A 1 110 ? 9.301 -9.506 3.901 1.00 90.06 110 GLU A CA 1
ATOM 851 C C . GLU A 1 110 ? 9.680 -8.502 2.802 1.00 90.06 110 GLU A C 1
ATOM 853 O O . GLU A 1 110 ? 9.258 -8.671 1.656 1.00 90.06 110 GLU A O 1
ATOM 858 N N . LEU A 1 111 ? 10.505 -7.494 3.115 1.00 91.69 111 LEU A N 1
ATOM 859 C CA . LEU A 1 111 ? 11.013 -6.542 2.121 1.00 91.69 111 LEU A CA 1
ATOM 860 C C . LEU A 1 111 ? 11.868 -7.244 1.064 1.00 91.69 111 LEU A C 1
ATOM 862 O O . LEU A 1 111 ? 11.653 -7.036 -0.129 1.00 91.69 111 LEU A O 1
ATOM 866 N N . SER A 1 112 ? 12.823 -8.076 1.489 1.00 89.81 112 SER A N 1
ATOM 867 C CA . SER A 1 112 ? 13.698 -8.805 0.567 1.00 89.81 112 SER A CA 1
ATOM 868 C C . SER A 1 112 ? 12.906 -9.733 -0.352 1.00 89.81 112 SER A C 1
ATOM 870 O O . SER A 1 112 ? 13.155 -9.756 -1.557 1.00 89.81 112 SER A O 1
ATOM 872 N N . THR A 1 113 ? 11.910 -10.437 0.194 1.00 93.19 113 THR A N 1
ATOM 873 C CA . THR A 1 113 ? 11.009 -11.291 -0.595 1.00 93.19 113 THR A CA 1
ATOM 874 C C . THR A 1 113 ? 10.215 -10.469 -1.609 1.00 93.19 113 THR A C 1
ATOM 876 O O . THR A 1 113 ? 10.156 -10.821 -2.783 1.00 93.19 113 THR A O 1
ATOM 879 N N . PHE A 1 114 ? 9.644 -9.339 -1.180 1.00 93.38 114 PHE A N 1
ATOM 880 C CA . PHE A 1 114 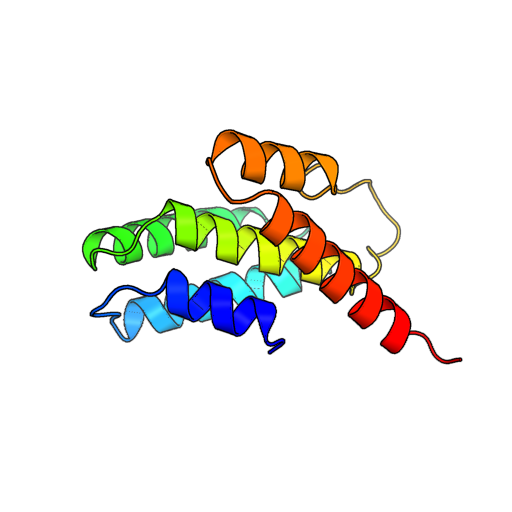? 8.891 -8.450 -2.062 1.00 93.38 114 PHE A CA 1
ATOM 881 C C . PHE A 1 114 ? 9.741 -7.921 -3.225 1.00 93.38 114 PHE A C 1
ATOM 883 O O . PHE A 1 114 ? 9.281 -7.931 -4.364 1.00 93.38 114 PHE A O 1
ATOM 890 N N . MET A 1 115 ? 10.966 -7.465 -2.958 1.00 92.38 115 MET A N 1
ATOM 891 C CA . MET A 1 115 ? 11.847 -6.950 -4.008 1.00 92.38 115 MET A CA 1
ATOM 892 C C . MET A 1 115 ? 12.212 -8.042 -5.019 1.00 92.38 115 MET A C 1
ATOM 894 O O . MET A 1 115 ? 12.099 -7.806 -6.217 1.00 92.38 115 MET A O 1
ATOM 898 N N . ALA A 1 116 ? 12.544 -9.249 -4.548 1.00 91.81 116 ALA A N 1
ATOM 899 C CA . ALA A 1 116 ? 12.833 -10.384 -5.422 1.00 91.81 116 ALA A CA 1
ATOM 900 C C . ALA A 1 116 ? 11.632 -10.770 -6.306 1.00 91.81 116 ALA A C 1
ATOM 902 O O . ALA A 1 116 ? 11.805 -11.034 -7.495 1.00 91.81 116 ALA A O 1
ATOM 903 N N . ASP A 1 117 ? 10.412 -10.752 -5.756 1.00 93.56 117 ASP A N 1
ATOM 904 C CA . ASP A 1 117 ? 9.188 -11.013 -6.523 1.00 93.56 117 ASP A CA 1
ATOM 905 C C . ASP A 1 117 ? 8.962 -9.958 -7.626 1.00 93.56 117 ASP A C 1
ATOM 907 O O . ASP A 1 117 ? 8.506 -10.290 -8.723 1.00 93.56 117 ASP A O 1
ATOM 911 N N . VAL A 1 118 ? 9.267 -8.684 -7.352 1.00 90.12 118 VAL A N 1
ATOM 912 C CA . VAL A 1 118 ? 9.154 -7.595 -8.338 1.00 90.12 118 VAL A CA 1
ATOM 913 C C . VAL A 1 118 ? 10.239 -7.701 -9.412 1.00 90.12 118 VAL A C 1
ATOM 915 O O . VAL A 1 118 ? 9.934 -7.500 -10.587 1.00 90.12 118 VAL A O 1
ATOM 918 N N . ASP A 1 119 ? 11.472 -8.045 -9.038 1.00 88.75 119 ASP A N 1
ATOM 919 C CA . ASP A 1 119 ? 12.577 -8.244 -9.981 1.00 88.75 119 ASP A CA 1
ATOM 920 C C . ASP A 1 119 ? 12.298 -9.418 -10.929 1.00 88.75 119 ASP A C 1
ATOM 922 O O . ASP A 1 119 ? 12.504 -9.304 -12.139 1.00 88.75 119 ASP A O 1
ATOM 926 N N . GLN A 1 120 ? 11.760 -10.527 -10.407 1.00 88.94 120 GLN A N 1
ATOM 927 C CA . GLN A 1 120 ? 11.331 -11.655 -11.234 1.00 88.94 120 GLN A CA 1
ATOM 928 C C . GLN A 1 120 ? 10.199 -11.250 -12.185 1.00 88.94 120 GLN A C 1
ATOM 930 O O . GLN A 1 120 ? 10.245 -11.574 -13.370 1.00 88.94 120 GLN A O 1
ATOM 935 N N . GLU A 1 121 ? 9.208 -10.497 -11.697 1.00 89.56 121 GLU A N 1
ATOM 936 C CA . GLU A 1 121 ? 8.127 -9.986 -12.543 1.00 89.56 121 GLU A CA 1
ATOM 937 C C . GLU A 1 121 ? 8.660 -9.074 -13.663 1.00 89.56 121 GLU A C 1
ATOM 939 O O . GLU A 1 121 ? 8.170 -9.141 -14.788 1.00 89.56 121 GLU A O 1
ATOM 944 N N . ALA A 1 122 ? 9.678 -8.253 -13.387 1.00 86.06 122 ALA A N 1
ATOM 945 C CA . ALA A 1 122 ? 10.326 -7.414 -14.394 1.00 86.06 122 ALA A CA 1
ATOM 946 C C . ALA A 1 122 ? 11.078 -8.247 -15.444 1.00 86.06 122 ALA A C 1
ATOM 948 O O . ALA A 1 122 ? 10.995 -7.951 -16.638 1.00 86.06 122 ALA A O 1
ATOM 949 N N . ALA A 1 123 ? 11.782 -9.298 -15.014 1.00 84.31 123 ALA A N 1
ATOM 950 C CA . ALA A 1 123 ? 12.499 -10.206 -15.904 1.00 84.31 123 ALA A CA 1
ATOM 951 C C . ALA A 1 123 ? 11.548 -10.962 -16.846 1.00 84.31 123 ALA A C 1
ATOM 953 O O . ALA A 1 123 ? 11.820 -11.049 -18.042 1.00 84.31 123 ALA A O 1
ATOM 954 N N . ASP A 1 124 ? 10.403 -11.428 -16.337 1.00 83.38 124 ASP A N 1
ATOM 955 C CA . ASP A 1 124 ? 9.381 -12.135 -17.123 1.00 83.38 124 ASP A CA 1
ATOM 956 C C . ASP A 1 124 ? 8.732 -11.250 -18.208 1.00 83.38 124 ASP A C 1
ATOM 958 O O . ASP A 1 124 ? 8.129 -11.757 -19.157 1.00 83.38 124 ASP A O 1
ATOM 962 N N . TRP A 1 125 ? 8.821 -9.922 -18.074 1.00 73.00 125 TRP A N 1
ATOM 963 C CA . TRP A 1 125 ? 8.264 -8.957 -19.028 1.00 73.00 125 TRP A CA 1
ATOM 964 C C . TRP A 1 125 ? 9.195 -8.630 -20.202 1.00 73.00 125 TRP A C 1
ATOM 966 O O . TRP A 1 125 ? 8.733 -8.062 -21.197 1.00 73.00 125 TRP A O 1
ATOM 976 N N . LEU A 1 126 ? 10.485 -8.963 -20.117 1.00 67.50 126 LEU A N 1
ATOM 977 C CA . LEU A 1 126 ? 11.423 -8.745 -21.215 1.00 67.50 126 LEU A CA 1
ATOM 978 C C . LEU A 1 126 ? 11.263 -9.866 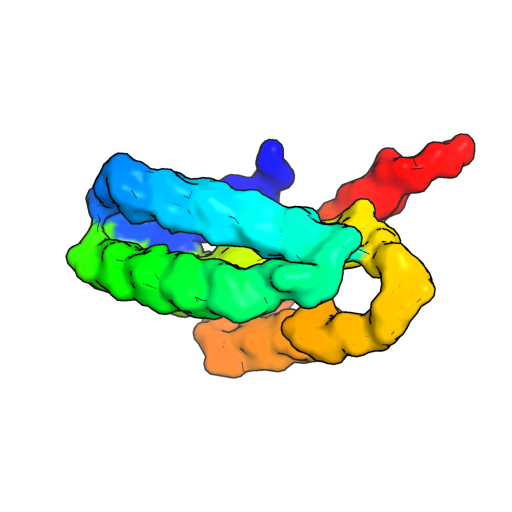-22.259 1.00 67.50 126 LEU A C 1
ATOM 980 O O . LEU A 1 126 ? 11.311 -11.041 -21.894 1.00 67.50 126 LEU A O 1
ATOM 984 N N . PRO A 1 127 ? 11.072 -9.552 -23.557 1.00 56.12 127 PRO A N 1
ATOM 985 C CA . PRO A 1 127 ? 11.080 -10.581 -24.588 1.00 56.12 127 PRO A CA 1
ATOM 986 C C . PRO A 1 127 ? 12.474 -11.221 -24.635 1.00 56.12 127 PRO A C 1
ATOM 988 O O . PRO A 1 127 ? 13.467 -10.517 -24.828 1.00 56.12 127 PRO A O 1
ATOM 991 N N . GLY A 1 128 ? 12.527 -12.535 -24.399 1.00 50.50 128 GLY A N 1
ATOM 992 C CA . GLY A 1 128 ? 13.741 -13.349 -24.527 1.00 50.50 128 GLY A CA 1
ATOM 993 C C . GLY A 1 128 ? 14.231 -13.498 -25.961 1.00 50.50 128 GLY A C 1
ATOM 994 O O . GLY A 1 128 ? 13.429 -13.279 -26.899 1.00 50.50 128 GLY A O 1
#

Secondary structure (DSSP, 8-state):
--HHHHHHHHHHS-TT--HHHHHHHHHHHHHHHHHTT-GGGHHHHHHHHHHHHHHHHHTT--HHHHHHHHHHHHHHHHHSSPPPSS---GGG-HHHHHHHHHHTT--HHHHHHHHHHHHHHHHHTS--

Radius of gyration: 14.76 Å; chains: 1; bounding box: 35×30×37 Å

Sequence (128 aa):
MPDYLRKAFVQAVPKRMSKRTGVLLRGHLRLLVYSSRSTDSLLDVEEAFAELRSHWAAEGGNTGDLLKLVRMVSYRAQTLHTPVASEPAEEASPAALAQFWASSGHDIDELSTFMADVDQEAADWLPG

pLDDT: mean 83.42, std 13.79, range [43.53, 96.0]

Foldseek 3Di:
DDVLLVVLCVLQAQPDQDPVLVVLLVVLLVLLLVCLAPVPCPVVNVVSLVVSLVSCVVSVTDSLSVVLSSLLSNLLSNLQDPHPPDDDPPCNPLVNNQVSCVVSVHDVVSSVVSVVVSVVVNVVPDDD